Protein AF-A0A2W4RTA5-F1 (afdb_monomer)

Solvent-accessible surface area (backbone atoms only — not comparable to full-atom values): 6405 Å² total; per-residue (Å²): 119,45,80,44,80,49,75,48,79,57,94,43,36,36,37,39,36,34,32,42,35,28,80,93,75,74,45,74,46,81,76,47,70,52,71,49,76,50,81,62,78,44,43,99,84,69,44,53,66,61,50,64,62,49,51,57,51,50,52,54,51,50,55,53,50,52,53,51,52,53,50,54,51,38,48,53,35,26,76,70,71,75,42,70,81,76,68,79,63,48,69,56,95,86,42,82,42,77,32,77,68,40,69,75,62,78,110

Sequence (107 aa):
MQRIFGFDIGTTSIGWAVIDHDAARAVGCIVGMGVRIFPEARDPDGTPLNQIRRQKRLIRRQLRRRKLRRRALNELLNEAGLLPPFAKGKRVNGSYVRSSWEEVMQL

Mean predicted aligned error: 11.18 Å

Secondary structure (DSSP, 8-state):
-EEEEEEEE-SSEEEEEEEEEETTTTEEEEEEEEEEE---SB-TTS-BTHHHHHHHHHHHHHHHHHHHHHHHHHHHHHHTTSS----PPEEETTEEEPPHHHHHTT-

Nearest PDB structures (foldseek):
  8hj4-assembly1_A  TM=6.071E-01  e=8.048E-04  Neisseria meningitidis 8013
  8hnv-assembly1_A  TM=6.548E-01  e=1.582E-03  Haemophilus parainfluenzae
  6p7b-assembly1_A  TM=8.163E-01  e=3.117E-01  Fowlpox virus
  6p7a-assembly2_B-2  TM=7.861E-01  e=1.133E+00  Fowlpox virus
  8gtd-assembly1_M  TM=3.262E-01  e=3.027E+00  Dinoroseobacter phage vB_DshS-R4C

Structure (mmCIF, N/CA/C/O backbone):
data_AF-A0A2W4RTA5-F1
#
_entry.id   AF-A0A2W4RTA5-F1
#
loop_
_atom_site.group_PDB
_atom_site.id
_atom_site.type_symbol
_atom_site.label_atom_id
_atom_site.label_alt_id
_atom_site.label_comp_id
_atom_site.label_asym_id
_atom_site.label_entity_id
_atom_site.label_seq_id
_atom_site.pdbx_PDB_ins_code
_atom_site.Cartn_x
_atom_site.Cartn_y
_atom_site.Cartn_z
_atom_site.occupancy
_atom_site.B_iso_or_equiv
_atom_site.auth_seq_id
_atom_site.auth_comp_id
_atom_site.auth_asym_id
_atom_site.auth_atom_id
_atom_site.pdbx_PDB_model_num
ATOM 1 N N . MET A 1 1 ? 12.389 3.715 -40.696 1.00 81.94 1 MET A N 1
ATOM 2 C CA . MET A 1 1 ? 13.111 3.934 -39.426 1.00 81.94 1 MET A CA 1
ATOM 3 C C . MET A 1 1 ? 12.088 4.160 -38.324 1.00 81.94 1 MET A C 1
ATOM 5 O O . MET A 1 1 ? 11.301 5.093 -38.421 1.00 81.94 1 MET A O 1
ATOM 9 N N . GLN A 1 2 ? 12.017 3.248 -37.359 1.00 92.94 2 GLN A N 1
ATOM 10 C CA . GLN A 1 2 ? 11.090 3.278 -36.226 1.00 92.94 2 GLN A CA 1
ATOM 11 C C . GLN A 1 2 ? 11.869 3.608 -34.956 1.00 92.94 2 GLN A C 1
ATOM 13 O O . GLN A 1 2 ? 12.961 3.080 -34.768 1.00 92.94 2 GLN A O 1
ATOM 18 N N . ARG A 1 3 ? 11.302 4.440 -34.080 1.00 95.56 3 ARG A N 1
ATOM 19 C CA . ARG A 1 3 ? 11.882 4.720 -32.765 1.00 95.56 3 ARG A CA 1
ATOM 20 C C . ARG A 1 3 ? 11.230 3.832 -31.713 1.00 95.56 3 ARG A C 1
ATOM 22 O O . ARG A 1 3 ? 10.018 3.896 -31.524 1.00 95.56 3 ARG A O 1
ATOM 29 N N . ILE A 1 4 ? 12.030 3.015 -31.039 1.00 96.25 4 ILE A N 1
ATOM 30 C CA . ILE A 1 4 ? 11.592 2.019 -30.059 1.00 96.25 4 ILE A CA 1
ATOM 31 C C . ILE A 1 4 ? 12.082 2.438 -28.673 1.00 96.25 4 ILE A C 1
ATOM 33 O O . ILE A 1 4 ? 13.236 2.830 -28.509 1.00 96.25 4 ILE A O 1
ATOM 37 N N . PHE A 1 5 ? 11.201 2.319 -27.681 1.00 97.62 5 PHE A N 1
ATOM 38 C CA . PHE A 1 5 ? 11.498 2.562 -26.272 1.00 97.62 5 PHE A CA 1
ATOM 39 C C . PHE A 1 5 ? 11.435 1.233 -25.517 1.00 97.62 5 PHE A C 1
ATOM 41 O O . PHE A 1 5 ? 10.366 0.636 -25.398 1.00 97.62 5 PHE A O 1
ATOM 48 N N . GLY A 1 6 ? 12.580 0.764 -25.030 1.00 97.19 6 GLY A N 1
ATOM 49 C CA . GLY A 1 6 ? 12.687 -0.412 -24.171 1.00 97.19 6 GLY A CA 1
ATOM 50 C C . GLY A 1 6 ? 12.748 -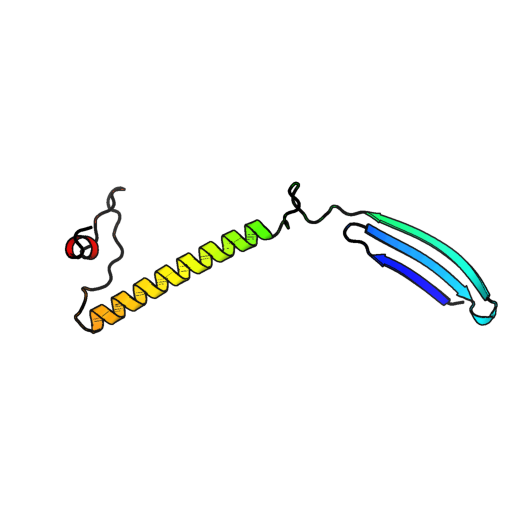0.005 -22.704 1.00 97.19 6 GLY A C 1
ATOM 51 O O . GLY A 1 6 ? 13.453 0.947 -22.364 1.00 97.19 6 GLY A O 1
ATOM 52 N N . PHE A 1 7 ? 12.038 -0.736 -21.845 1.00 98.12 7 PHE A N 1
ATOM 53 C CA . PHE A 1 7 ? 12.041 -0.527 -20.399 1.00 98.12 7 PHE A CA 1
ATOM 54 C C . PHE A 1 7 ? 12.249 -1.852 -19.666 1.00 98.12 7 PHE A C 1
ATOM 56 O O . PHE A 1 7 ? 11.501 -2.802 -19.889 1.00 98.12 7 PHE A O 1
ATOM 63 N N . ASP A 1 8 ? 13.231 -1.884 -18.769 1.00 97.44 8 ASP A N 1
ATOM 64 C CA . ASP A 1 8 ? 13.462 -2.967 -17.813 1.00 97.44 8 ASP A CA 1
ATOM 65 C C . ASP A 1 8 ? 13.086 -2.470 -16.412 1.00 97.44 8 ASP A C 1
ATOM 67 O O . ASP A 1 8 ? 13.722 -1.561 -15.873 1.00 97.44 8 ASP A O 1
ATOM 71 N N . ILE A 1 9 ? 11.991 -2.990 -15.856 1.00 96.81 9 ILE A N 1
ATOM 72 C CA . ILE A 1 9 ? 11.356 -2.448 -14.648 1.00 96.81 9 ILE A CA 1
ATOM 73 C C . ILE A 1 9 ? 11.611 -3.396 -13.473 1.00 96.81 9 ILE A C 1
ATOM 75 O O . ILE A 1 9 ? 10.921 -4.402 -13.304 1.00 96.81 9 ILE A O 1
ATOM 79 N N . GLY A 1 10 ? 12.583 -3.031 -12.638 1.00 92.94 10 GLY A N 1
ATOM 80 C CA . GLY A 1 10 ? 12.874 -3.681 -11.365 1.00 92.94 10 GLY A CA 1
ATOM 81 C C . GLY A 1 10 ? 12.073 -3.095 -10.197 1.00 92.94 10 GLY A C 1
ATOM 82 O O . GLY A 1 10 ? 11.286 -2.158 -10.334 1.00 92.94 10 GLY A O 1
ATOM 83 N N . THR A 1 11 ? 12.292 -3.631 -8.995 1.00 90.25 11 THR A N 1
ATOM 84 C CA . THR A 1 11 ? 11.622 -3.165 -7.765 1.00 90.25 11 THR A CA 1
ATOM 85 C C . THR A 1 11 ? 12.094 -1.784 -7.298 1.00 9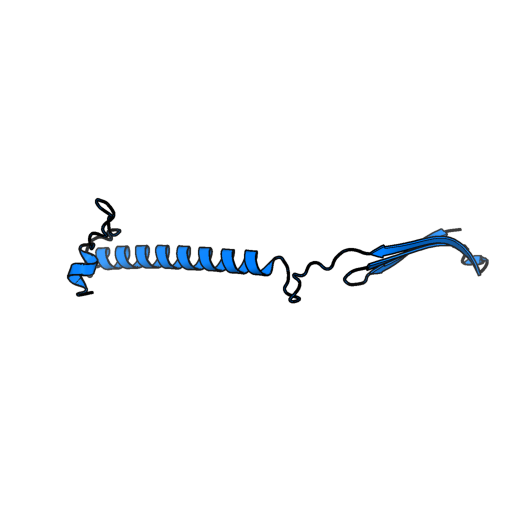0.25 11 THR A C 1
ATOM 87 O O . THR A 1 11 ? 11.325 -1.071 -6.653 1.00 90.25 11 THR A O 1
ATOM 90 N N . THR A 1 12 ? 13.331 -1.399 -7.624 1.00 93.88 12 THR A N 1
ATOM 91 C CA . THR A 1 12 ? 13.981 -0.130 -7.229 1.00 93.88 12 THR A CA 1
ATOM 92 C C . THR A 1 12 ? 14.730 0.550 -8.381 1.00 93.88 12 THR A C 1
ATOM 94 O O . THR A 1 12 ? 15.492 1.500 -8.181 1.00 93.88 12 THR A O 1
ATOM 97 N N . SER A 1 13 ? 14.519 0.082 -9.610 1.00 96.00 13 SER A N 1
ATOM 98 C CA . SER A 1 13 ? 15.179 0.609 -10.800 1.00 96.00 13 SER A CA 1
ATOM 99 C C . SER A 1 13 ? 14.282 0.529 -12.032 1.00 96.00 13 SER A C 1
ATOM 101 O O . SER A 1 13 ? 13.424 -0.342 -12.147 1.00 96.00 13 SER A O 1
ATOM 103 N N . ILE A 1 14 ? 14.485 1.458 -12.963 1.00 97.69 14 ILE A N 1
ATOM 104 C CA . ILE A 1 14 ? 13.945 1.401 -14.324 1.00 97.69 14 ILE A CA 1
ATOM 105 C C . ILE A 1 14 ? 15.112 1.615 -15.284 1.00 97.69 14 ILE A C 1
ATOM 107 O O . ILE A 1 14 ? 15.595 2.742 -15.430 1.00 97.69 14 ILE A O 1
ATOM 111 N N . GLY A 1 15 ? 15.579 0.543 -15.917 1.00 98.25 15 GLY A N 1
ATOM 112 C CA . GLY A 1 15 ? 16.448 0.627 -17.084 1.00 98.25 15 GLY A CA 1
ATOM 113 C C . GLY A 1 15 ? 15.643 1.091 -18.293 1.00 98.25 15 GLY A C 1
ATOM 114 O O . GLY A 1 15 ? 14.502 0.670 -18.477 1.00 98.25 15 GLY A O 1
ATOM 115 N N . TRP A 1 16 ? 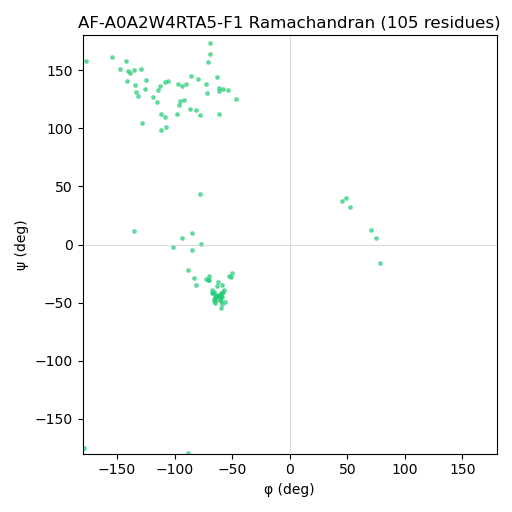16.205 1.977 -19.107 1.00 98.44 16 TRP A N 1
ATOM 116 C CA . TRP A 1 16 ? 15.571 2.427 -20.340 1.00 98.44 16 TRP A CA 1
ATOM 117 C C . TRP A 1 16 ? 16.581 2.529 -21.477 1.00 98.44 16 TRP A C 1
ATOM 119 O O . TRP A 1 16 ? 17.748 2.870 -21.273 1.00 98.44 16 TRP A O 1
ATOM 129 N N . ALA A 1 17 ? 16.110 2.263 -22.689 1.00 98.12 17 ALA A N 1
ATOM 130 C CA . ALA A 1 17 ? 16.860 2.482 -23.914 1.00 98.12 17 ALA A CA 1
ATOM 131 C C . ALA A 1 17 ? 15.927 3.000 -25.006 1.00 98.12 17 ALA A C 1
ATOM 133 O O . ALA A 1 17 ? 14.787 2.553 -25.136 1.00 98.12 17 ALA A O 1
ATOM 134 N N . VAL A 1 18 ? 16.424 3.939 -25.801 1.00 98.00 18 VAL A N 1
ATOM 135 C CA . VAL A 1 18 ? 15.772 4.432 -27.009 1.00 98.00 18 VAL A CA 1
ATOM 136 C C . VAL A 1 18 ? 16.649 4.045 -28.180 1.00 98.00 18 VAL A C 1
ATOM 138 O O . VAL A 1 18 ? 17.824 4.417 -28.225 1.00 98.00 18 VAL A O 1
ATOM 141 N N . ILE A 1 19 ? 16.082 3.302 -29.121 1.00 96.56 19 ILE A N 1
ATOM 142 C CA . ILE A 1 19 ? 16.781 2.878 -30.330 1.00 96.56 19 ILE A CA 1
ATOM 143 C C . ILE A 1 19 ? 16.000 3.313 -31.564 1.00 96.56 19 ILE A C 1
ATOM 145 O O . ILE A 1 19 ? 14.772 3.246 -31.585 1.00 96.56 19 ILE A O 1
ATOM 149 N N . ASP A 1 20 ? 16.712 3.733 -32.600 1.00 97.06 20 ASP A N 1
ATOM 150 C CA . ASP A 1 20 ? 16.154 3.851 -33.939 1.00 97.06 20 ASP A CA 1
ATOM 151 C C . ASP A 1 20 ? 16.481 2.569 -34.703 1.00 97.06 20 ASP A C 1
ATOM 153 O O . ASP A 1 20 ? 17.645 2.189 -34.819 1.00 97.06 20 ASP A O 1
ATOM 157 N N . HIS A 1 21 ? 15.459 1.887 -35.212 1.00 95.19 21 HIS A N 1
ATOM 158 C CA . HIS A 1 21 ? 15.595 0.606 -35.894 1.00 95.19 21 HIS A CA 1
ATOM 159 C C . HIS A 1 21 ? 14.952 0.639 -37.284 1.00 95.19 21 HIS A C 1
ATOM 161 O O . HIS A 1 21 ? 13.827 1.111 -37.475 1.00 95.19 21 HIS A O 1
ATOM 167 N N . ASP A 1 22 ? 15.672 0.132 -38.278 1.00 93.88 22 ASP A N 1
ATOM 168 C CA . ASP A 1 22 ? 15.158 -0.157 -39.609 1.00 93.88 22 ASP A CA 1
ATOM 169 C C . ASP A 1 22 ? 15.144 -1.672 -39.824 1.00 93.88 22 ASP A C 1
ATOM 171 O O . ASP A 1 22 ? 16.162 -2.281 -40.159 1.00 93.88 22 ASP A O 1
ATOM 175 N N . ALA A 1 23 ? 13.969 -2.271 -39.628 1.00 86.56 23 ALA A N 1
ATOM 176 C CA . ALA A 1 23 ? 13.772 -3.710 -39.752 1.00 86.56 23 ALA A CA 1
ATOM 177 C C . ALA A 1 23 ? 14.051 -4.230 -41.173 1.00 86.56 23 ALA A C 1
ATOM 179 O O . ALA A 1 23 ? 14.548 -5.340 -41.325 1.00 86.56 23 ALA A O 1
ATOM 180 N N . ALA A 1 24 ? 13.786 -3.430 -42.214 1.00 89.75 24 ALA A N 1
ATOM 181 C CA . ALA A 1 24 ? 13.985 -3.852 -43.601 1.00 89.75 24 ALA A CA 1
ATOM 182 C C . ALA A 1 24 ? 15.471 -3.923 -43.979 1.00 89.75 24 ALA A C 1
ATOM 184 O O . ALA A 1 24 ? 15.861 -4.716 -44.831 1.00 89.75 24 ALA A O 1
ATOM 185 N N . ARG A 1 25 ? 16.302 -3.089 -43.344 1.00 88.56 25 ARG A N 1
ATOM 186 C CA . ARG A 1 25 ? 17.752 -3.035 -43.580 1.00 88.56 25 ARG A CA 1
ATOM 187 C C . ARG A 1 25 ? 18.567 -3.746 -42.499 1.00 88.56 25 ARG A C 1
ATOM 189 O O . ARG A 1 25 ? 19.786 -3.782 -42.607 1.00 88.56 25 ARG A O 1
ATOM 196 N N . ALA A 1 26 ? 17.909 -4.281 -41.469 1.00 84.38 26 ALA A N 1
ATOM 197 C CA . ALA A 1 26 ? 18.534 -4.859 -40.279 1.00 84.38 26 ALA A CA 1
ATOM 198 C C . ALA A 1 26 ? 19.554 -3.921 -39.595 1.00 84.38 26 ALA A C 1
ATOM 200 O O . ALA A 1 26 ? 20.532 -4.372 -39.003 1.00 84.38 26 ALA A O 1
ATOM 201 N N . VAL A 1 27 ? 19.322 -2.605 -39.656 1.00 89.00 27 VAL A N 1
ATOM 202 C CA . VAL A 1 27 ? 20.192 -1.592 -39.036 1.00 89.00 27 VAL A CA 1
ATOM 203 C C . VAL A 1 27 ? 19.520 -1.040 -37.781 1.00 89.00 27 VAL A C 1
ATOM 205 O O . VAL A 1 27 ? 18.308 -0.817 -37.755 1.00 89.00 27 VAL A O 1
ATOM 208 N N . GLY A 1 28 ? 20.297 -0.809 -36.726 1.00 90.56 28 GLY A N 1
ATOM 209 C CA . GLY A 1 28 ? 19.833 -0.176 -35.495 1.00 90.56 28 GLY A CA 1
ATOM 210 C C . GLY A 1 28 ? 20.872 0.787 -34.930 1.00 90.56 28 GLY A C 1
ATOM 211 O O . GLY A 1 28 ? 22.070 0.577 -35.103 1.00 90.56 28 GLY A O 1
ATOM 212 N N . CYS A 1 29 ? 20.412 1.840 -34.260 1.00 95.69 29 CYS A N 1
ATOM 213 C CA . CYS A 1 29 ? 21.250 2.815 -33.568 1.00 95.69 29 CYS A CA 1
ATOM 214 C C . CYS A 1 29 ? 20.680 3.106 -32.177 1.00 95.69 29 CYS A C 1
ATOM 216 O O . CYS A 1 29 ? 19.471 3.284 -32.029 1.00 95.69 29 CYS A O 1
ATOM 218 N N . ILE A 1 30 ? 21.544 3.177 -31.162 1.00 96.62 30 ILE A N 1
ATOM 219 C CA . ILE A 1 30 ? 21.157 3.608 -29.817 1.00 96.62 30 ILE A CA 1
ATOM 220 C C . ILE A 1 30 ? 21.121 5.136 -29.799 1.00 96.62 30 ILE A C 1
ATOM 222 O O . ILE A 1 30 ? 22.145 5.792 -29.955 1.00 96.62 30 ILE A O 1
ATOM 226 N N . VAL A 1 31 ? 19.932 5.695 -29.585 1.00 97.38 31 VAL A N 1
ATOM 227 C CA . VAL A 1 31 ? 19.709 7.143 -29.447 1.00 97.38 31 VAL A CA 1
ATOM 228 C C . VAL A 1 31 ? 20.049 7.600 -28.030 1.00 97.38 31 VAL A C 1
ATOM 230 O O . VAL A 1 31 ? 20.557 8.698 -27.823 1.00 97.38 31 VAL A O 1
ATOM 233 N N . GLY A 1 32 ? 19.774 6.754 -27.041 1.00 97.94 32 GLY A N 1
ATOM 234 C CA . GLY A 1 32 ? 20.099 7.018 -25.649 1.00 97.94 32 GLY A CA 1
ATOM 235 C C . GLY A 1 32 ? 19.735 5.842 -24.763 1.00 97.94 32 GLY A C 1
ATOM 236 O O . GLY A 1 32 ? 18.901 5.012 -25.120 1.00 97.94 32 GLY A O 1
ATOM 237 N N . MET A 1 33 ? 20.364 5.768 -23.601 1.00 98.06 33 MET A N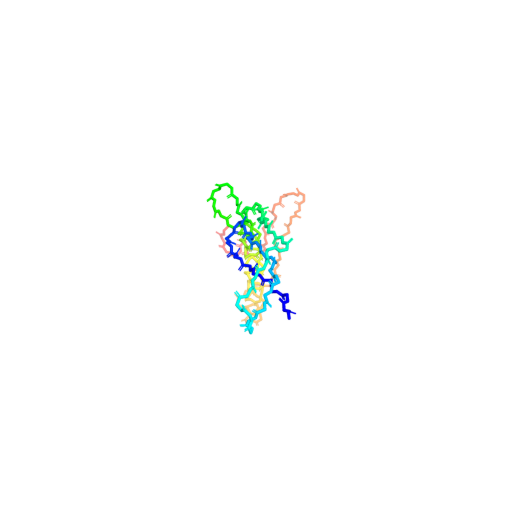 1
ATOM 238 C CA . MET A 1 33 ? 20.048 4.763 -22.599 1.00 98.06 33 MET A CA 1
ATOM 239 C C . MET A 1 33 ? 20.414 5.261 -21.210 1.00 98.06 33 MET A C 1
ATOM 241 O O . MET A 1 33 ? 21.222 6.178 -21.054 1.00 98.06 33 MET A O 1
ATOM 245 N N . GLY A 1 34 ? 19.837 4.634 -20.197 1.00 98.06 34 GLY A N 1
ATOM 246 C CA . GLY A 1 34 ? 20.173 4.925 -18.818 1.00 98.06 34 GLY A CA 1
ATOM 247 C C . GLY A 1 34 ? 19.398 4.065 -17.842 1.00 98.06 34 GLY A C 1
ATOM 248 O O . GLY A 1 34 ? 18.635 3.176 -18.214 1.00 98.06 34 GLY A O 1
ATOM 249 N N . VAL A 1 35 ? 19.593 4.357 -16.561 1.00 98.00 35 VAL A N 1
ATOM 250 C CA . VAL A 1 35 ? 18.871 3.708 -15.471 1.00 98.00 35 VAL A CA 1
ATOM 251 C C . VAL A 1 35 ? 18.397 4.780 -14.507 1.00 98.00 35 VAL A C 1
ATOM 253 O O . VAL A 1 35 ? 19.167 5.640 -14.084 1.00 98.00 35 VAL A O 1
ATOM 256 N N . ARG A 1 36 ? 17.120 4.724 -14.139 1.00 97.12 36 ARG A N 1
ATOM 257 C CA . ARG A 1 36 ? 16.568 5.512 -13.042 1.00 97.12 36 ARG A CA 1
ATOM 258 C C . ARG A 1 36 ? 16.501 4.646 -11.795 1.00 97.12 36 ARG A C 1
ATOM 260 O O . ARG A 1 36 ? 15.697 3.722 -11.745 1.00 97.12 36 ARG A O 1
ATOM 267 N N . ILE A 1 37 ? 17.306 4.973 -10.790 1.00 96.12 37 ILE A N 1
ATOM 268 C CA . ILE A 1 37 ? 17.274 4.331 -9.470 1.00 96.12 37 ILE A CA 1
ATOM 269 C C . ILE A 1 37 ? 16.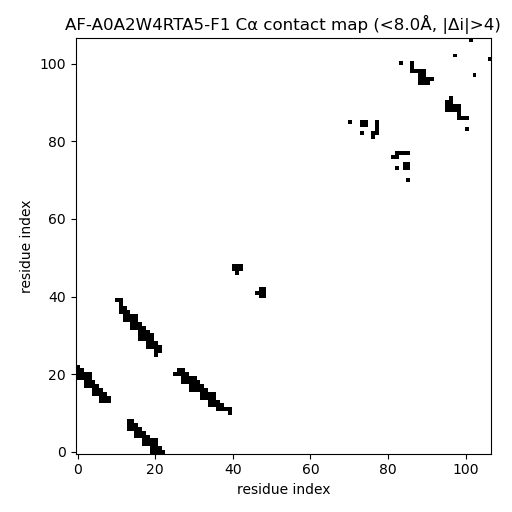362 5.151 -8.556 1.00 96.12 37 ILE A C 1
ATOM 271 O O . ILE A 1 37 ? 16.416 6.382 -8.559 1.00 96.12 37 ILE A O 1
ATOM 275 N N . PHE A 1 38 ? 15.510 4.481 -7.787 1.00 92.06 38 PHE A N 1
ATOM 276 C CA . PHE A 1 38 ? 14.645 5.117 -6.797 1.00 92.06 38 PHE A CA 1
ATOM 277 C C . PHE A 1 38 ? 14.663 4.328 -5.484 1.00 92.06 38 PHE A C 1
ATOM 279 O O . PHE A 1 38 ? 14.878 3.115 -5.498 1.00 92.06 38 PHE A O 1
ATOM 286 N N . PRO A 1 39 ? 14.472 5.004 -4.338 1.00 84.75 39 PRO A N 1
ATOM 287 C CA . PRO A 1 39 ? 14.525 4.347 -3.042 1.00 84.75 39 PRO A CA 1
ATOM 288 C C . PRO A 1 39 ? 13.420 3.300 -2.916 1.00 84.75 39 PRO A C 1
ATOM 290 O O . PRO A 1 39 ? 12.297 3.491 -3.396 1.00 84.75 39 PRO A O 1
ATOM 293 N N . GLU A 1 40 ? 13.739 2.199 -2.242 1.00 81.31 40 GLU A N 1
ATOM 294 C CA . GLU A 1 40 ? 12.758 1.168 -1.945 1.00 81.31 40 GLU A CA 1
ATOM 295 C C . GLU A 1 40 ? 11.635 1.747 -1.078 1.00 81.31 40 GLU A C 1
ATOM 297 O O . GLU A 1 40 ? 11.876 2.451 -0.099 1.00 81.31 40 GLU A O 1
ATOM 302 N N . ALA A 1 41 ? 10.381 1.448 -1.422 1.00 77.06 41 ALA A N 1
ATOM 303 C CA . ALA A 1 41 ? 9.213 1.906 -0.667 1.00 77.06 41 ALA A CA 1
ATOM 304 C C . ALA A 1 41 ? 8.984 1.077 0.617 1.00 77.06 41 ALA A C 1
ATOM 306 O O . ALA A 1 41 ? 7.853 0.677 0.930 1.00 77.06 41 ALA A O 1
ATOM 307 N N . ARG A 1 42 ? 10.066 0.794 1.345 1.00 77.81 42 ARG A N 1
ATOM 308 C CA . ARG A 1 42 ? 10.097 0.008 2.578 1.00 77.81 42 ARG A CA 1
ATOM 309 C C . ARG A 1 42 ? 10.836 0.764 3.673 1.00 77.81 42 ARG A C 1
ATOM 311 O O . ARG A 1 42 ? 11.726 1.561 3.400 1.00 77.81 42 ARG A O 1
ATOM 318 N N . ASP A 1 43 ? 10.438 0.495 4.906 1.00 78.44 43 ASP A N 1
ATOM 319 C CA . ASP A 1 43 ? 11.203 0.874 6.090 1.00 78.44 43 ASP A CA 1
ATOM 320 C C . ASP A 1 43 ? 12.497 0.032 6.184 1.00 78.44 43 ASP A C 1
ATOM 322 O O . ASP A 1 43 ? 12.575 -1.017 5.536 1.00 78.44 43 ASP A O 1
ATOM 326 N N . PRO A 1 44 ? 13.495 0.433 7.002 1.00 72.94 44 PRO A N 1
ATOM 327 C CA . PRO A 1 44 ? 14.763 -0.295 7.165 1.00 72.94 44 PRO A CA 1
ATOM 328 C C . PRO A 1 44 ? 14.609 -1.787 7.506 1.00 72.94 44 PRO A C 1
ATOM 330 O O . PRO A 1 44 ? 15.446 -2.597 7.126 1.00 72.94 44 PRO A O 1
ATOM 333 N N . ASP A 1 45 ? 13.500 -2.159 8.150 1.00 79.31 45 ASP A N 1
ATOM 334 C CA . ASP A 1 45 ? 13.159 -3.540 8.512 1.00 79.31 45 ASP A CA 1
ATOM 335 C C . ASP A 1 45 ? 12.458 -4.324 7.377 1.00 79.31 45 ASP A C 1
ATOM 337 O O . ASP A 1 45 ? 11.874 -5.385 7.599 1.00 79.31 45 ASP A O 1
ATOM 341 N N . GLY A 1 46 ? 12.406 -3.780 6.155 1.00 76.62 46 GLY A N 1
ATOM 342 C CA . GLY A 1 46 ? 11.758 -4.401 4.993 1.00 76.62 46 GLY A CA 1
ATOM 343 C C . GLY A 1 46 ? 10.223 -4.357 5.015 1.00 76.62 46 GLY A C 1
ATOM 344 O O . GLY A 1 46 ? 9.556 -4.923 4.136 1.00 76.62 46 GLY A O 1
ATOM 345 N N . THR A 1 47 ? 9.623 -3.675 5.992 1.00 79.38 47 THR A N 1
ATOM 346 C CA . THR A 1 47 ? 8.164 -3.542 6.070 1.00 79.38 47 THR A CA 1
ATOM 347 C C . THR A 1 47 ? 7.653 -2.465 5.107 1.00 79.38 47 THR A C 1
ATOM 349 O O . THR A 1 47 ? 8.308 -1.441 4.913 1.00 79.38 47 THR A O 1
ATOM 352 N N . PRO A 1 48 ? 6.492 -2.655 4.451 1.00 82.25 48 PRO A N 1
ATOM 353 C CA . PRO A 1 48 ? 5.917 -1.613 3.612 1.00 82.25 48 PRO A CA 1
ATOM 354 C C . PRO A 1 48 ? 5.603 -0.358 4.433 1.00 82.25 48 PRO A C 1
ATOM 356 O O . PRO A 1 48 ? 4.862 -0.443 5.414 1.00 82.25 48 PRO A O 1
ATOM 359 N N . LEU A 1 49 ? 6.007 0.819 3.947 1.00 80.00 49 LEU A N 1
ATOM 360 C CA . LEU A 1 49 ? 5.761 2.124 4.596 1.00 80.00 49 LEU A CA 1
ATOM 361 C C . LEU A 1 49 ? 4.281 2.354 4.975 1.00 80.00 49 LEU A C 1
ATOM 363 O O . LEU A 1 49 ? 3.920 3.076 5.907 1.00 80.00 49 LEU A O 1
ATOM 367 N N . ASN A 1 50 ? 3.360 1.728 4.238 1.00 87.38 50 ASN A N 1
ATOM 368 C CA . ASN A 1 50 ? 1.924 1.861 4.463 1.00 87.38 50 ASN A CA 1
ATOM 369 C C . ASN A 1 50 ? 1.353 0.912 5.541 1.00 87.38 50 ASN A C 1
ATOM 371 O O . ASN A 1 50 ? 0.156 1.006 5.854 1.00 87.38 50 ASN A O 1
ATOM 375 N N . GLN A 1 51 ? 2.162 0.010 6.104 1.00 88.44 51 GLN A N 1
ATOM 376 C CA . GLN A 1 51 ? 1.740 -1.009 7.064 1.00 88.44 51 GLN A CA 1
ATOM 377 C C . GLN A 1 51 ? 1.244 -0.377 8.365 1.00 88.44 51 GLN A C 1
ATOM 379 O O . GLN A 1 51 ? 0.107 -0.634 8.772 1.00 88.44 51 GLN A O 1
ATOM 384 N N . ILE A 1 52 ? 2.015 0.539 8.955 1.00 88.56 52 ILE A N 1
ATOM 385 C CA . ILE A 1 52 ? 1.637 1.245 10.191 1.00 88.56 52 ILE A CA 1
ATOM 386 C C . ILE A 1 52 ? 0.334 2.029 9.982 1.00 88.56 52 ILE A C 1
ATOM 388 O O . ILE A 1 52 ? -0.597 1.964 10.794 1.00 88.56 52 ILE A O 1
ATOM 392 N N . ARG A 1 53 ? 0.206 2.733 8.847 1.00 90.50 53 ARG A N 1
ATOM 393 C CA . ARG A 1 53 ? -1.017 3.478 8.498 1.00 90.50 53 ARG A CA 1
ATOM 394 C C . ARG A 1 53 ? -2.232 2.552 8.414 1.00 90.50 53 ARG A C 1
ATOM 396 O O . ARG A 1 53 ? -3.320 2.904 8.885 1.00 90.50 53 ARG A O 1
ATOM 403 N N . ARG A 1 54 ? -2.055 1.367 7.825 1.00 94.50 54 ARG A N 1
ATOM 404 C CA . ARG A 1 54 ? -3.093 0.337 7.695 1.00 94.50 54 ARG A CA 1
ATOM 405 C C . ARG A 1 54 ? -3.500 -0.218 9.057 1.00 94.50 54 ARG A C 1
ATOM 407 O O . ARG A 1 54 ? -4.696 -0.235 9.346 1.00 94.50 54 ARG A O 1
ATOM 414 N N . GLN A 1 55 ? -2.539 -0.591 9.898 1.00 95.25 55 GLN A N 1
ATOM 415 C CA . GLN A 1 55 ? -2.781 -1.109 11.248 1.00 95.25 55 GLN A CA 1
ATOM 416 C C . GLN A 1 55 ? -3.542 -0.092 12.108 1.00 95.25 55 GLN A C 1
ATOM 418 O O . GLN A 1 55 ? -4.629 -0.392 12.608 1.00 95.25 55 GLN A O 1
ATOM 423 N N . LYS A 1 56 ? -3.067 1.161 12.172 1.00 95.69 56 LYS A N 1
ATOM 424 C CA . LYS A 1 56 ? -3.745 2.243 12.910 1.00 95.69 56 LYS A CA 1
ATOM 425 C C . LYS A 1 56 ? -5.185 2.460 12.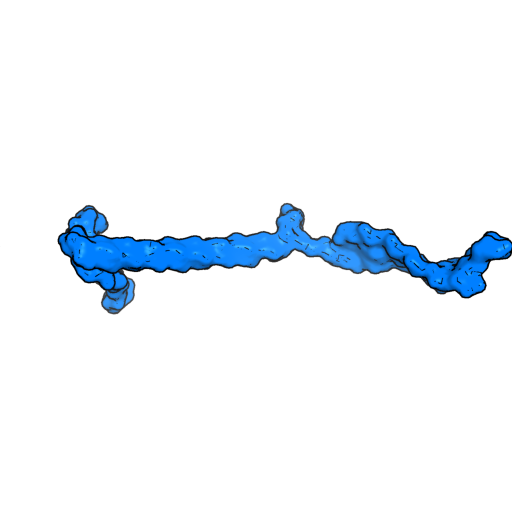419 1.00 95.69 56 LYS A C 1
ATOM 427 O O . LYS A 1 56 ? -6.099 2.674 13.218 1.00 95.69 56 LYS A O 1
ATOM 432 N N . ARG A 1 57 ? -5.426 2.378 11.104 1.00 96.81 57 ARG A N 1
ATOM 433 C CA . ARG A 1 57 ? -6.778 2.479 10.523 1.00 96.81 57 ARG A CA 1
ATOM 434 C C . ARG A 1 57 ? -7.677 1.311 10.935 1.00 96.81 57 ARG A C 1
ATOM 436 O O . ARG A 1 57 ? -8.854 1.539 11.217 1.00 96.81 57 ARG A O 1
ATOM 443 N N . LEU A 1 58 ? -7.155 0.085 10.963 1.00 97.69 58 LEU A N 1
ATOM 444 C CA . LEU A 1 58 ? -7.911 -1.099 11.378 1.00 97.69 58 LEU A CA 1
ATOM 445 C C . LEU A 1 58 ? -8.312 -1.017 12.852 1.00 97.69 58 LEU A C 1
ATOM 447 O O . LEU A 1 58 ? -9.487 -1.217 13.155 1.00 97.69 58 LEU A O 1
ATOM 451 N N . ILE A 1 59 ? -7.393 -0.616 13.734 1.00 97.81 59 ILE A N 1
ATOM 452 C CA . ILE A 1 59 ? -7.670 -0.425 15.167 1.00 97.81 59 ILE A CA 1
ATOM 453 C C . ILE A 1 59 ? -8.820 0.572 15.366 1.00 97.81 59 ILE A C 1
ATOM 455 O O . ILE A 1 59 ? -9.813 0.255 16.023 1.00 97.81 59 ILE A O 1
ATOM 459 N N . ARG A 1 60 ? -8.767 1.744 14.715 1.00 97.75 60 ARG A N 1
ATOM 460 C CA . ARG A 1 60 ? -9.853 2.743 14.794 1.00 97.75 60 ARG A CA 1
ATOM 461 C C . ARG A 1 60 ? -11.199 2.193 14.317 1.00 97.75 60 ARG A C 1
ATOM 463 O O . ARG A 1 60 ? -12.227 2.448 14.943 1.00 97.75 60 ARG A O 1
ATOM 470 N N . ARG A 1 61 ? -11.209 1.426 13.220 1.00 98.06 61 ARG A N 1
ATOM 471 C CA . ARG A 1 61 ? -12.433 0.793 12.697 1.00 98.06 61 ARG A CA 1
ATOM 472 C C . ARG A 1 61 ? -13.005 -0.219 13.687 1.00 98.06 61 ARG A C 1
ATOM 474 O O . ARG A 1 61 ? -14.215 -0.214 13.903 1.00 98.06 61 ARG A O 1
ATOM 481 N N . GLN A 1 62 ? -12.161 -1.053 14.292 1.00 98.06 62 GLN A N 1
ATOM 482 C CA . GLN A 1 62 ? -12.586 -2.041 15.283 1.00 98.06 62 GLN A CA 1
ATOM 483 C C . GLN A 1 62 ? -13.163 -1.378 16.536 1.00 98.06 62 GLN A C 1
ATOM 485 O O . GLN A 1 62 ? -14.277 -1.718 16.933 1.00 98.06 62 GLN A O 1
ATOM 490 N N . LEU A 1 63 ? -12.477 -0.376 17.097 1.00 97.31 63 LEU A N 1
ATOM 491 C CA . LEU A 1 63 ? -12.959 0.376 18.260 1.00 97.31 63 LEU A CA 1
ATOM 492 C C . LEU A 1 63 ? -14.307 1.051 17.983 1.00 97.31 63 LEU A C 1
ATOM 494 O O . LEU A 1 63 ? -15.238 0.928 18.780 1.00 97.31 63 LEU A O 1
ATOM 498 N N . ARG A 1 64 ? -14.450 1.699 16.817 1.00 97.81 64 ARG A N 1
ATOM 499 C CA . ARG A 1 64 ? -15.719 2.311 16.398 1.00 97.81 64 ARG A CA 1
ATOM 500 C C . ARG A 1 64 ? -16.839 1.275 16.303 1.00 97.81 64 ARG A C 1
ATOM 502 O O . ARG A 1 64 ? -17.912 1.496 16.852 1.00 97.81 64 ARG A O 1
ATOM 509 N N . ARG A 1 65 ? -16.592 0.140 15.640 1.00 97.62 65 ARG A N 1
ATOM 510 C CA . ARG A 1 65 ? -17.578 -0.943 15.485 1.00 97.62 65 ARG A CA 1
ATOM 511 C C . ARG A 1 65 ? -17.973 -1.549 16.830 1.00 97.62 65 ARG A C 1
ATOM 513 O O . ARG A 1 65 ? -19.159 -1.728 17.072 1.00 97.62 65 ARG A O 1
ATOM 520 N N . ARG A 1 66 ? -17.010 -1.813 17.721 1.00 96.38 66 ARG A N 1
ATOM 521 C CA . ARG A 1 66 ? -17.278 -2.329 19.074 1.00 96.38 66 ARG A CA 1
ATOM 522 C C . ARG A 1 66 ? -18.140 -1.356 19.875 1.00 96.38 66 ARG A C 1
ATOM 524 O O . ARG A 1 66 ? -19.117 -1.782 20.479 1.00 96.38 66 ARG A O 1
ATOM 531 N N . LYS A 1 67 ? -17.819 -0.058 19.839 1.00 93.75 67 LYS A N 1
ATOM 532 C CA . LYS A 1 67 ? -18.601 0.989 20.513 1.00 93.75 67 LYS A CA 1
ATOM 533 C C . LYS A 1 67 ? -20.040 1.053 19.998 1.00 93.75 67 LYS A C 1
ATOM 535 O O . LYS A 1 67 ? -20.955 1.125 20.810 1.00 93.75 67 LYS A O 1
ATOM 540 N N . LEU A 1 68 ? -20.233 1.011 18.677 1.00 95.25 68 LEU A N 1
ATOM 541 C CA . LEU A 1 68 ? -21.565 1.034 18.064 1.00 95.25 68 LEU A CA 1
ATOM 542 C C . LEU A 1 68 ? -22.372 -0.223 18.399 1.00 95.25 68 LEU A C 1
ATOM 544 O O . LEU A 1 68 ? -23.505 -0.095 18.840 1.00 95.25 68 LEU A O 1
ATOM 548 N N . ARG A 1 69 ? -21.776 -1.418 18.278 1.00 96.12 69 ARG A N 1
ATOM 549 C CA . ARG A 1 69 ? -22.451 -2.674 18.644 1.00 96.12 69 ARG A CA 1
ATOM 550 C C . ARG A 1 69 ? -22.842 -2.713 20.113 1.00 96.12 69 ARG A C 1
ATOM 552 O O . ARG A 1 69 ? -23.953 -3.109 20.422 1.00 96.12 69 ARG A O 1
ATOM 559 N N . ARG A 1 70 ? -21.951 -2.279 21.014 1.00 92.56 70 ARG A N 1
ATOM 560 C CA . ARG A 1 70 ? -22.263 -2.222 22.447 1.00 92.56 70 ARG A CA 1
ATOM 561 C C . ARG A 1 70 ? -23.440 -1.291 22.706 1.00 92.56 70 ARG A C 1
ATOM 563 O O . ARG A 1 70 ? -24.324 -1.658 23.459 1.00 92.56 70 ARG A O 1
ATOM 570 N N . ARG A 1 71 ? -23.457 -0.113 22.080 1.00 91.69 71 ARG A N 1
ATOM 571 C CA . ARG A 1 71 ? -24.571 0.828 22.210 1.00 91.69 71 ARG A CA 1
ATOM 572 C C . ARG A 1 71 ? -25.889 0.200 21.738 1.00 91.69 71 ARG A C 1
ATOM 574 O O . ARG A 1 71 ? -26.805 0.117 22.539 1.00 91.69 71 ARG A O 1
ATOM 581 N N . ALA A 1 72 ? -25.925 -0.309 20.506 1.00 94.38 72 ALA A N 1
ATOM 582 C CA . ALA A 1 72 ? -27.121 -0.927 19.931 1.00 94.38 72 ALA A CA 1
ATOM 583 C C . ALA A 1 72 ? -27.633 -2.117 20.761 1.00 94.38 72 ALA A C 1
ATOM 585 O O . ALA A 1 72 ? -28.829 -2.236 20.981 1.00 94.38 72 ALA A O 1
ATOM 586 N N . LEU A 1 73 ? -26.735 -2.969 21.271 1.00 94.81 73 LEU A N 1
ATOM 587 C CA . LEU A 1 73 ? -27.121 -4.084 22.138 1.00 94.81 73 LEU A CA 1
ATOM 588 C C . LEU A 1 73 ? -27.748 -3.603 23.453 1.00 94.81 73 LEU A C 1
ATOM 590 O O . LEU A 1 73 ? -28.745 -4.162 23.885 1.00 94.81 73 LEU A O 1
ATOM 594 N N . ASN A 1 74 ? -27.174 -2.578 24.091 1.00 92.81 74 ASN A N 1
ATOM 595 C CA . ASN A 1 74 ? -27.735 -2.046 25.335 1.00 92.81 74 ASN A CA 1
ATOM 596 C C . ASN A 1 74 ? -29.086 -1.362 25.104 1.00 92.81 74 ASN A C 1
ATOM 598 O O . ASN A 1 74 ? -29.978 -1.514 25.926 1.00 92.81 74 ASN A O 1
ATOM 602 N N . GLU A 1 75 ? -29.237 -0.628 23.999 1.00 92.12 75 GLU A N 1
ATOM 603 C CA . GLU A 1 75 ? -30.515 -0.018 23.613 1.00 92.12 75 GLU A CA 1
ATOM 604 C C . GLU A 1 75 ? -31.589 -1.104 23.396 1.00 92.12 75 GLU A C 1
ATOM 606 O O . GLU A 1 75 ? -32.638 -1.036 24.030 1.00 92.12 75 GLU A O 1
ATOM 611 N N . LEU A 1 76 ? -31.277 -2.168 22.642 1.00 95.81 76 LEU A N 1
ATOM 612 C CA . LEU A 1 76 ? -32.189 -3.296 22.399 1.00 95.81 76 LEU A CA 1
ATOM 613 C C . LEU A 1 76 ? -32.592 -4.036 23.686 1.00 95.81 76 LEU A C 1
ATOM 615 O O . LEU A 1 76 ? -33.750 -4.391 23.880 1.00 95.81 76 LEU A O 1
ATOM 619 N N . LEU A 1 77 ? -31.635 -4.297 24.575 1.00 94.62 77 LEU A N 1
ATOM 620 C CA . LEU A 1 77 ? -31.913 -4.995 25.832 1.00 94.62 77 LEU A CA 1
ATOM 621 C C . LEU A 1 77 ? -32.709 -4.123 26.811 1.00 94.62 77 LEU A C 1
ATOM 623 O O . LEU A 1 77 ? -33.510 -4.655 27.575 1.00 94.62 77 LEU A O 1
ATOM 627 N N . ASN A 1 78 ? -32.528 -2.802 26.772 1.00 93.56 78 ASN A N 1
ATOM 628 C CA . ASN A 1 78 ? -33.364 -1.873 27.527 1.00 93.56 78 ASN A CA 1
ATOM 629 C C . ASN A 1 78 ? -34.803 -1.838 27.004 1.00 93.56 78 ASN A C 1
ATOM 631 O O . ASN A 1 78 ? -35.735 -1.877 27.798 1.00 93.56 78 ASN A O 1
ATOM 635 N N . GLU A 1 79 ? -34.999 -1.838 25.684 1.00 93.75 79 GLU A N 1
ATOM 636 C CA . GLU A 1 79 ? -36.336 -1.959 25.079 1.00 93.75 79 GLU A CA 1
ATOM 637 C C . GLU A 1 79 ? -37.041 -3.260 25.492 1.00 93.75 79 GLU A C 1
ATOM 639 O O . GLU A 1 79 ? -38.247 -3.265 25.721 1.00 93.75 79 GLU A O 1
ATOM 644 N N . ALA A 1 80 ? -36.284 -4.347 25.665 1.00 96.94 80 ALA A N 1
ATOM 645 C CA . ALA A 1 80 ? -36.793 -5.617 26.178 1.00 96.94 80 ALA A CA 1
ATOM 646 C C . ALA A 1 80 ? -37.009 -5.644 27.710 1.00 96.94 80 ALA A C 1
ATOM 648 O O . ALA A 1 80 ? -37.384 -6.683 28.249 1.00 96.94 80 ALA A O 1
ATOM 649 N N . GLY A 1 81 ? -36.739 -4.547 28.428 1.00 93.81 81 GLY A N 1
ATOM 650 C CA . GLY A 1 81 ? -36.844 -4.470 29.891 1.00 93.81 81 GLY A CA 1
ATOM 651 C C . GLY A 1 81 ? -35.774 -5.265 30.648 1.00 93.81 81 GLY A C 1
ATOM 652 O O . GLY A 1 81 ? -35.895 -5.467 31.853 1.00 93.81 81 GLY A O 1
ATOM 653 N N . LEU A 1 82 ? -34.729 -5.730 29.956 1.00 92.94 82 LEU A N 1
ATOM 654 C CA . LEU A 1 82 ? -33.675 -6.572 30.527 1.00 92.94 82 LEU A CA 1
ATOM 655 C C . LEU A 1 82 ? -32.528 -5.760 31.130 1.00 92.94 82 LEU A C 1
ATOM 657 O O . LEU A 1 82 ? -31.782 -6.283 31.953 1.00 92.94 82 LEU A O 1
ATOM 661 N N . LEU A 1 83 ? -32.352 -4.507 30.706 1.00 86.69 83 LEU A N 1
ATOM 662 C CA . LEU A 1 83 ? -31.284 -3.625 31.171 1.00 86.69 83 LEU A CA 1
ATOM 663 C C . LEU A 1 83 ? -31.777 -2.170 31.319 1.00 86.69 83 LEU A C 1
ATOM 665 O O . LEU A 1 83 ? -32.756 -1.806 30.680 1.00 86.69 83 LEU A O 1
ATOM 669 N N . PRO A 1 84 ? -31.126 -1.317 32.134 1.00 86.25 84 PRO A N 1
ATOM 670 C CA . PRO A 1 84 ? -31.489 0.099 32.249 1.00 86.25 84 PRO A CA 1
ATOM 671 C C . PRO A 1 84 ? -31.152 0.903 30.973 1.00 86.25 84 PRO A C 1
ATOM 673 O O . PRO A 1 84 ? -30.472 0.398 30.081 1.00 86.25 84 PRO A O 1
ATOM 676 N N . PRO A 1 85 ? -31.545 2.189 30.869 1.00 82.88 85 PRO A N 1
ATOM 677 C CA . PRO A 1 85 ? -31.180 3.031 29.731 1.00 82.88 85 PRO A CA 1
ATOM 678 C C . PRO A 1 85 ? -29.663 3.152 29.556 1.00 82.88 85 PRO A C 1
ATOM 680 O O . PRO A 1 85 ? -28.926 3.421 30.510 1.00 82.88 85 PRO A O 1
ATOM 683 N N . PHE A 1 86 ? -29.177 3.003 28.320 1.00 79.38 86 PHE A N 1
ATOM 684 C CA . PHE A 1 86 ? -27.749 3.112 28.024 1.00 79.38 86 PHE A CA 1
ATOM 685 C C . PHE A 1 86 ? -27.209 4.507 28.372 1.00 79.38 86 PHE A C 1
ATOM 687 O O . PHE A 1 86 ? -27.499 5.496 27.698 1.00 79.38 86 PHE A O 1
ATOM 694 N N . ALA A 1 87 ? -26.347 4.576 29.386 1.00 74.44 87 ALA A N 1
ATOM 695 C CA . ALA A 1 87 ? -25.652 5.791 29.783 1.00 74.44 87 ALA A CA 1
ATOM 696 C C . ALA A 1 87 ? -24.151 5.622 29.537 1.00 74.44 87 ALA A C 1
ATOM 698 O O . ALA A 1 87 ? -23.544 4.618 29.906 1.00 74.44 87 ALA A O 1
ATOM 699 N N . LYS A 1 88 ? -23.509 6.618 28.918 1.00 65.62 88 LYS A N 1
ATOM 700 C CA . LYS A 1 88 ? -22.042 6.680 28.940 1.00 65.62 88 LYS A CA 1
ATOM 701 C C . LYS A 1 88 ? -21.610 7.081 30.350 1.00 65.62 88 LYS A C 1
ATOM 703 O O . LYS A 1 88 ? -22.102 8.097 30.839 1.00 65.62 88 LYS A O 1
ATOM 708 N N . GLY A 1 89 ? -20.662 6.350 30.944 1.00 62.00 89 GLY A N 1
ATOM 709 C CA . GLY A 1 89 ? -19.960 6.790 32.153 1.00 62.00 89 GLY A CA 1
ATOM 710 C C . GLY A 1 89 ? -19.511 8.244 32.001 1.00 62.00 89 GLY A C 1
ATOM 711 O O . GLY A 1 89 ? -18.892 8.610 30.993 1.00 62.00 89 GLY A O 1
ATOM 712 N N . LYS A 1 90 ? -19.911 9.090 32.952 1.00 57.69 90 LYS A N 1
ATOM 713 C CA . LYS A 1 90 ? -19.560 10.510 32.966 1.00 57.69 90 LYS A CA 1
ATOM 714 C C . LYS A 1 90 ? -18.258 10.662 33.743 1.00 57.69 90 LYS A C 1
ATOM 716 O O . LYS A 1 90 ? -18.064 10.045 34.784 1.00 57.69 90 LYS A O 1
ATOM 721 N N . ARG A 1 91 ? -17.352 11.495 33.239 1.00 54.66 91 ARG A N 1
ATOM 722 C CA . ARG A 1 91 ? -16.220 11.966 34.042 1.00 54.66 91 ARG A CA 1
ATOM 723 C C . ARG A 1 91 ? -16.649 13.273 34.692 1.00 54.66 91 ARG A C 1
ATOM 725 O O . ARG A 1 91 ? -17.057 14.181 33.972 1.00 54.66 91 ARG A O 1
ATOM 732 N N . VAL A 1 92 ? -16.572 13.354 36.014 1.00 58.47 92 VAL A N 1
ATOM 733 C CA . VAL A 1 92 ? -16.833 14.580 36.782 1.00 58.47 92 VAL A CA 1
ATOM 734 C C . VAL A 1 92 ? -15.535 14.912 37.508 1.00 58.47 92 VAL A C 1
ATOM 736 O O . VAL A 1 92 ? -14.954 14.035 38.130 1.00 58.47 92 VAL A O 1
ATOM 739 N N . ASN A 1 93 ? -15.022 16.137 37.366 1.00 49.81 93 ASN A N 1
ATOM 740 C CA . ASN A 1 93 ? -13.763 16.584 37.989 1.00 49.81 93 ASN A CA 1
ATOM 741 C C . ASN A 1 93 ? -12.569 15.626 37.793 1.00 49.81 93 ASN A C 1
ATOM 743 O O . ASN A 1 93 ? -11.785 15.380 38.702 1.00 49.81 93 ASN A O 1
ATOM 747 N N . GLY A 1 94 ? -12.433 15.048 36.596 1.00 55.03 94 GLY A N 1
ATOM 748 C CA . GLY A 1 94 ? -11.310 14.170 36.257 1.00 55.03 94 GLY A CA 1
ATOM 749 C C . GLY A 1 94 ? -11.414 12.737 36.792 1.00 55.03 94 GLY A C 1
ATOM 750 O O . GLY A 1 94 ? -10.750 11.863 36.228 1.00 55.03 94 GLY A O 1
ATOM 751 N N . SER A 1 95 ? -12.291 12.454 37.759 1.00 48.38 95 SER A N 1
ATOM 752 C CA . SER A 1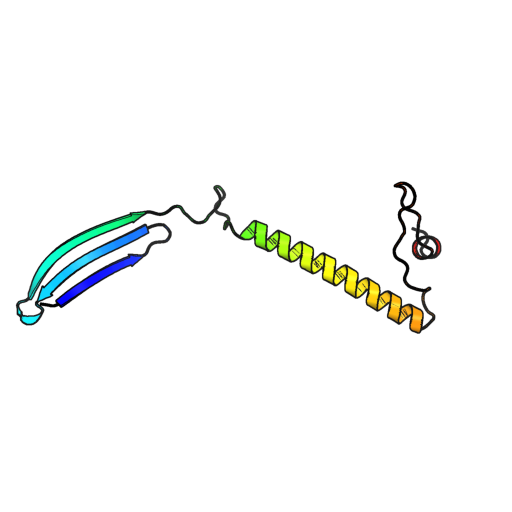 95 ? -12.579 11.100 38.233 1.00 48.38 95 SER A CA 1
ATOM 753 C C . SER A 1 95 ? -13.659 10.433 37.375 1.00 48.38 95 SER A C 1
ATOM 755 O O . SER A 1 95 ? -14.552 11.071 36.805 1.00 48.38 95 SER A O 1
ATOM 757 N N . TYR A 1 96 ? -13.520 9.121 37.192 1.00 56.81 96 TYR A N 1
ATOM 758 C CA . TYR A 1 96 ? -14.526 8.321 36.510 1.00 56.81 96 TYR A CA 1
ATOM 759 C C . TYR A 1 96 ? -15.672 8.066 37.487 1.00 56.81 96 TYR A C 1
ATOM 761 O O . TYR A 1 96 ? -15.483 7.367 38.480 1.00 56.81 96 TYR A O 1
ATOM 769 N N . VAL A 1 97 ? -16.838 8.657 37.227 1.00 60.78 97 VAL A N 1
ATOM 770 C CA . VAL A 1 97 ? -18.047 8.350 37.989 1.00 60.78 97 VAL A CA 1
ATOM 771 C C . VAL A 1 97 ? -18.680 7.144 37.321 1.00 60.78 97 VAL A C 1
ATOM 773 O O . VAL A 1 97 ? -19.043 7.209 36.138 1.00 60.78 97 VAL A O 1
ATOM 776 N N . ARG A 1 98 ? -18.752 6.040 38.075 1.00 56.03 98 ARG A N 1
ATOM 777 C CA . ARG A 1 98 ? -19.361 4.804 37.595 1.00 56.03 98 ARG A CA 1
ATOM 778 C C . ARG A 1 98 ? -20.770 5.101 37.103 1.00 56.03 98 ARG A C 1
ATOM 780 O O . ARG A 1 98 ? -21.530 5.840 37.724 1.00 56.03 98 ARG A O 1
ATOM 787 N N . SER A 1 99 ? -21.088 4.583 35.927 1.00 60.03 99 SER A N 1
ATOM 788 C CA . SER A 1 99 ? -22.473 4.630 35.454 1.00 60.03 99 SER A CA 1
ATOM 789 C C . SER A 1 99 ? -23.327 3.671 36.284 1.00 60.03 99 SER A C 1
ATOM 791 O O . SER A 1 99 ? -22.793 2.695 36.806 1.00 60.03 99 SER A O 1
ATOM 793 N N . SER A 1 100 ? -24.647 3.888 36.342 1.00 56.50 100 SER A N 1
ATOM 794 C CA . SER A 1 100 ? -25.592 2.947 36.980 1.00 56.50 100 SER A CA 1
ATOM 795 C C . SER A 1 100 ? -25.400 1.497 36.500 1.00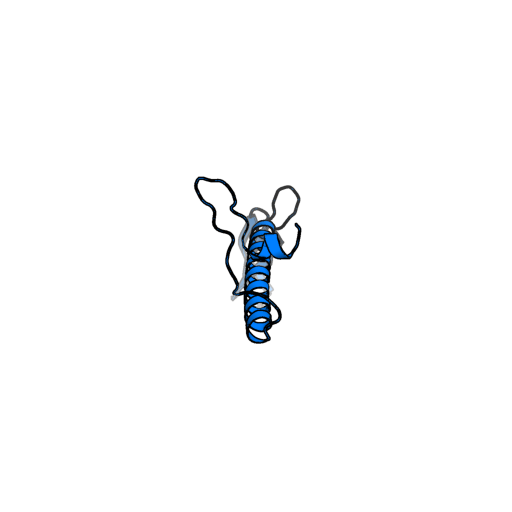 56.50 100 SER A C 1
ATOM 797 O O . SER A 1 100 ? -25.678 0.541 37.208 1.00 56.50 100 SER A O 1
ATOM 799 N N . TRP A 1 101 ? -24.844 1.336 35.301 1.00 54.16 101 TRP A N 1
ATOM 800 C CA . TRP A 1 101 ? -24.419 0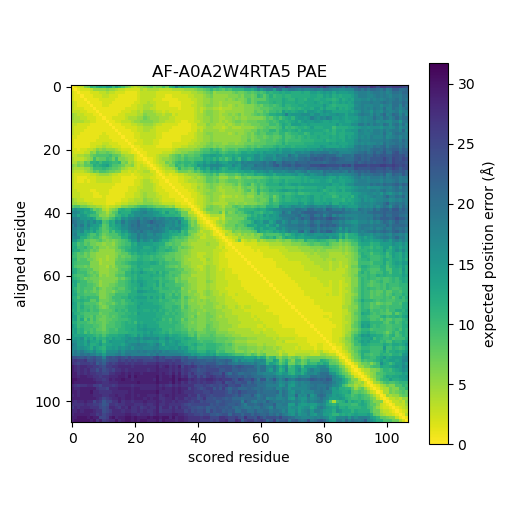.085 34.688 1.00 54.16 101 TRP A CA 1
ATOM 801 C C . TRP A 1 101 ? -23.290 -0.668 35.400 1.00 54.16 101 TRP A C 1
ATOM 803 O O . TRP A 1 101 ? -23.283 -1.894 35.382 1.00 54.16 101 TRP A O 1
ATOM 813 N N . GLU A 1 102 ? -22.324 0.030 35.992 1.00 57.81 102 GLU A N 1
ATOM 814 C CA . GLU A 1 102 ? -21.215 -0.600 36.726 1.00 57.81 102 GLU A CA 1
ATOM 815 C C . GLU A 1 102 ? -21.621 -0.938 38.161 1.00 57.81 102 GLU A C 1
ATOM 817 O O . GLU A 1 102 ? -21.160 -1.934 38.705 1.00 57.81 102 GLU A O 1
ATOM 822 N N . GLU A 1 103 ? -22.558 -0.181 38.737 1.00 58.66 103 GLU A N 1
ATOM 823 C CA . GLU A 1 103 ? -23.176 -0.521 40.024 1.00 58.66 103 GLU A CA 1
ATOM 824 C C . GLU A 1 103 ? -24.022 -1.799 39.930 1.00 58.66 103 GLU A C 1
ATOM 826 O O . GLU A 1 103 ? -23.926 -2.663 40.798 1.00 58.66 103 GLU A O 1
ATOM 831 N N . VAL A 1 104 ? -24.792 -1.965 38.847 1.00 59.09 104 VAL A N 1
ATOM 832 C CA . VAL A 1 104 ? -25.615 -3.168 38.616 1.00 59.09 104 VAL A CA 1
ATOM 833 C C . VAL A 1 104 ? -24.766 -4.410 38.307 1.00 59.09 104 VAL A C 1
ATOM 835 O O . VAL A 1 104 ? -25.165 -5.518 38.654 1.00 59.09 104 VAL A O 1
ATOM 838 N N . MET A 1 105 ? -23.595 -4.260 37.678 1.00 58.06 105 MET A N 1
ATOM 839 C CA . MET A 1 105 ? -22.745 -5.395 37.282 1.00 58.06 105 MET A CA 1
ATOM 840 C C . MET A 1 105 ? -21.657 -5.793 38.295 1.00 58.06 105 MET A C 1
ATOM 842 O O . MET A 1 105 ? -20.870 -6.680 37.980 1.00 58.06 105 MET A O 1
ATOM 846 N N . GLN A 1 106 ? -21.617 -5.192 39.494 1.00 51.16 106 GLN A N 1
ATOM 847 C CA . GLN A 1 106 ? -20.623 -5.483 40.550 1.00 51.16 106 GLN A CA 1
ATOM 848 C C . GLN A 1 106 ? -19.162 -5.569 40.045 1.00 51.16 106 GLN A C 1
ATOM 850 O O . GLN A 1 106 ? -18.376 -6.390 40.516 1.00 51.16 106 GLN A O 1
ATOM 855 N N . LEU A 1 107 ? -18.793 -4.711 39.089 1.00 49.84 107 LEU A N 1
ATOM 856 C CA . LEU A 1 107 ? -17.408 -4.477 38.652 1.00 49.84 107 LEU A CA 1
ATOM 857 C C . LEU A 1 107 ? -16.919 -3.114 39.166 1.00 49.84 107 LEU A C 1
ATOM 859 O O . LEU A 1 107 ? -15.704 -3.001 39.423 1.00 49.84 107 LEU A O 1
#

Radius of gyration: 32.02 Å; Cα contacts (8 Å, |Δi|>4): 112; chains: 1; bounding box: 58×23×84 Å

Foldseek 3Di:
DDWDWDWDDDQFKIWIWIKDADPVVRDIDTPDIDMDGHDHCADPVRHHPCPVVVVVVVVVVVVVVVVVVVQVVQCVCVVVVNHPHDDDQDQDPNDTDDDVVCVVVVD

pLDDT: mean 85.3, std 15.18, range [48.38, 98.44]